Protein AF-A0A1X1MGW2-F1 (afdb_monomer_lite)

Radius of gyration: 17.62 Å; chains: 1; bounding box: 52×48×46 Å

pLDDT: mean 79.11, std 17.52, range [32.88, 97.62]

Structure (mmCIF, N/CA/C/O backbone):
data_AF-A0A1X1MGW2-F1
#
_entry.id   AF-A0A1X1MGW2-F1
#
loop_
_atom_site.group_PDB
_atom_site.id
_atom_site.type_symbol
_atom_site.label_atom_id
_atom_site.label_alt_id
_atom_site.label_comp_id
_atom_site.label_asym_id
_atom_site.label_entity_id
_atom_site.label_seq_id
_atom_site.pdbx_PDB_ins_code
_atom_site.Cartn_x
_atom_site.Cartn_y
_atom_site.Cartn_z
_atom_site.occupancy
_atom_site.B_iso_or_equiv
_atom_site.auth_seq_id
_atom_site.auth_comp_id
_atom_site.auth_asym_id
_atom_site.auth_atom_id
_atom_site.pdbx_PDB_model_num
ATOM 1 N N . MET A 1 1 ? 31.172 -26.268 4.336 1.00 35.31 1 MET A N 1
ATOM 2 C CA . MET A 1 1 ? 29.757 -26.052 4.704 1.00 35.31 1 MET A CA 1
ATOM 3 C C . MET A 1 1 ? 29.687 -24.848 5.630 1.00 35.31 1 MET A C 1
ATOM 5 O O . MET A 1 1 ? 30.106 -24.957 6.772 1.00 35.31 1 MET A O 1
ATOM 9 N N . ARG A 1 2 ? 29.278 -23.678 5.126 1.00 33.81 2 ARG A N 1
ATOM 1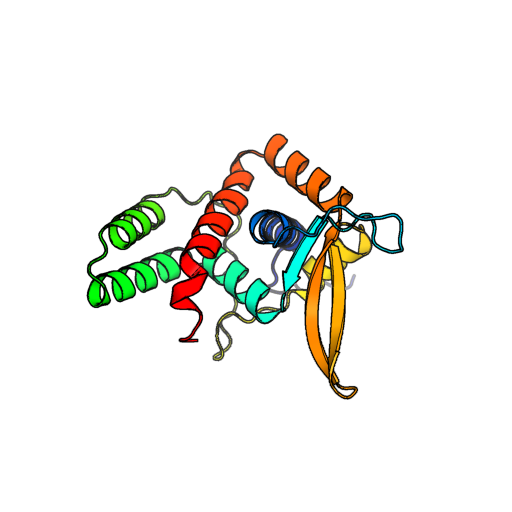0 C CA . ARG A 1 2 ? 28.959 -22.517 5.972 1.00 33.81 2 ARG A CA 1
ATOM 11 C C . ARG A 1 2 ? 27.468 -22.592 6.276 1.00 33.81 2 ARG A C 1
ATOM 13 O O . ARG A 1 2 ? 26.677 -22.706 5.346 1.00 33.81 2 ARG A O 1
ATOM 20 N N . GLY A 1 3 ? 27.130 -22.631 7.561 1.00 32.88 3 GLY A N 1
ATOM 21 C CA . GLY A 1 3 ? 25.753 -22.705 8.029 1.00 32.88 3 GLY A CA 1
ATOM 22 C C . GLY A 1 3 ? 24.969 -21.478 7.586 1.00 32.88 3 GLY A C 1
ATOM 23 O O . GLY A 1 3 ? 25.445 -20.351 7.720 1.00 32.88 3 GLY A O 1
ATOM 24 N N . VAL A 1 4 ? 23.778 -21.719 7.045 1.00 37.88 4 VAL A N 1
ATOM 25 C CA . VAL A 1 4 ? 22.759 -20.691 6.865 1.00 37.88 4 VAL A CA 1
ATOM 26 C C . VAL A 1 4 ? 22.352 -20.251 8.267 1.00 37.88 4 VAL A C 1
ATOM 28 O O . VAL A 1 4 ? 21.769 -21.023 9.025 1.00 37.88 4 VAL A O 1
ATOM 31 N N . VAL A 1 5 ? 22.732 -19.031 8.637 1.00 35.66 5 VAL A N 1
ATOM 32 C CA . VAL A 1 5 ? 22.171 -18.366 9.809 1.00 35.66 5 VAL A CA 1
ATOM 33 C C . VAL A 1 5 ? 20.735 -18.032 9.435 1.00 35.66 5 VAL A C 1
ATOM 35 O O . VAL A 1 5 ? 20.503 -17.180 8.583 1.00 35.66 5 VAL A O 1
ATOM 38 N N . ALA A 1 6 ? 19.776 -18.743 10.023 1.00 36.34 6 ALA A N 1
ATOM 39 C CA . ALA A 1 6 ? 18.380 -18.350 9.955 1.00 36.34 6 ALA A CA 1
ATOM 40 C C . ALA A 1 6 ? 18.245 -16.992 10.660 1.00 36.34 6 ALA A C 1
ATOM 42 O O . ALA A 1 6 ? 18.323 -16.903 11.886 1.00 36.34 6 ALA A O 1
ATOM 43 N N . THR A 1 7 ? 18.108 -15.920 9.881 1.00 37.47 7 THR A N 1
ATOM 44 C CA . THR A 1 7 ? 17.746 -14.597 10.386 1.00 37.47 7 THR A CA 1
ATOM 45 C C . THR A 1 7 ? 16.286 -14.654 10.808 1.00 37.47 7 THR A C 1
ATOM 47 O O . THR A 1 7 ? 15.383 -14.533 9.983 1.00 37.47 7 THR A O 1
ATOM 50 N N . ALA A 1 8 ? 16.046 -14.897 12.094 1.00 35.53 8 ALA A N 1
ATOM 51 C CA . ALA A 1 8 ? 14.730 -14.710 12.679 1.00 35.53 8 ALA A CA 1
ATOM 52 C C . ALA A 1 8 ? 14.289 -13.255 12.429 1.00 35.53 8 ALA A C 1
ATOM 54 O O . ALA A 1 8 ? 14.945 -12.331 12.906 1.00 35.53 8 ALA A O 1
ATOM 55 N N . GLY A 1 9 ? 13.216 -13.063 11.657 1.00 48.22 9 GLY A N 1
ATOM 56 C CA . GLY A 1 9 ? 12.529 -11.773 11.530 1.00 48.22 9 GLY A CA 1
ATOM 57 C C . GLY A 1 9 ? 12.569 -11.068 10.172 1.00 48.22 9 GLY A C 1
ATOM 58 O O . GLY A 1 9 ? 12.053 -9.962 10.098 1.00 48.22 9 GLY A O 1
ATOM 59 N N . VAL A 1 10 ? 13.138 -11.648 9.109 1.00 57.38 10 VAL A N 1
ATOM 60 C CA . VAL A 1 10 ? 13.045 -11.045 7.762 1.00 57.38 10 VAL A CA 1
ATOM 61 C C . VAL A 1 10 ? 11.873 -11.675 7.011 1.00 57.38 10 VAL A C 1
ATOM 63 O O . VAL A 1 10 ? 11.783 -12.903 6.941 1.00 57.38 10 VAL A O 1
ATOM 66 N N . GLY A 1 11 ? 10.984 -10.824 6.491 1.00 63.75 11 GLY A N 1
ATOM 67 C CA . GLY A 1 11 ? 9.953 -11.158 5.507 1.00 63.75 11 GLY A CA 1
ATOM 68 C C . GLY A 1 11 ? 10.453 -12.074 4.390 1.00 63.75 11 GLY A C 1
ATOM 69 O O . GLY A 1 11 ? 11.650 -12.119 4.106 1.00 63.75 11 GLY A O 1
ATOM 70 N N . ASP A 1 12 ? 9.560 -12.818 3.738 1.00 78.62 12 ASP A N 1
ATOM 71 C CA . ASP A 1 12 ? 9.931 -13.428 2.460 1.00 78.62 12 ASP A CA 1
ATOM 72 C C . ASP A 1 12 ? 9.899 -12.323 1.398 1.00 78.62 12 ASP A C 1
ATOM 74 O O . ASP A 1 12 ? 8.810 -11.840 1.071 1.00 78.62 12 ASP A O 1
ATOM 78 N N . PRO A 1 13 ? 11.059 -11.909 0.857 1.00 81.94 13 PRO A N 1
ATOM 79 C CA . PRO A 1 13 ? 11.149 -10.713 0.030 1.00 81.94 13 PRO A CA 1
ATOM 80 C C . PRO A 1 13 ? 10.320 -10.822 -1.255 1.00 81.94 13 PRO A C 1
ATOM 82 O O . PRO A 1 13 ? 9.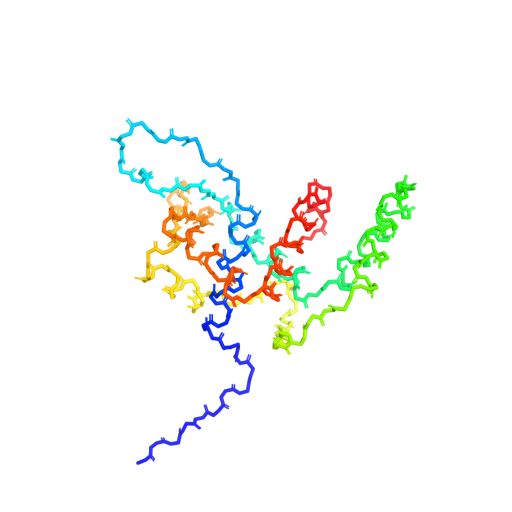920 -9.797 -1.801 1.00 81.94 13 PRO A O 1
ATOM 85 N N . PHE A 1 14 ? 10.024 -12.038 -1.729 1.00 85.25 14 PHE A N 1
ATOM 86 C CA . PHE A 1 14 ? 9.154 -12.246 -2.886 1.00 85.25 14 PHE A CA 1
ATOM 87 C C . PHE A 1 14 ? 7.680 -12.026 -2.541 1.00 85.25 14 PHE A C 1
ATOM 89 O O . PHE A 1 14 ? 6.964 -11.389 -3.310 1.00 85.25 14 PHE A O 1
ATOM 96 N N . PHE A 1 15 ? 7.227 -12.489 -1.373 1.00 85.06 15 PHE A N 1
ATOM 97 C CA . PHE A 1 15 ? 5.874 -12.186 -0.897 1.00 85.06 15 PHE A CA 1
ATOM 98 C C . PHE A 1 15 ? 5.712 -10.696 -0.593 1.00 85.06 15 PHE A C 1
ATOM 100 O O . PHE A 1 15 ? 4.693 -10.108 -0.951 1.00 85.06 15 PHE A O 1
ATOM 107 N N . ASP A 1 16 ? 6.729 -10.071 0.002 1.00 87.25 16 ASP A N 1
ATOM 108 C CA . ASP A 1 16 ? 6.736 -8.626 0.223 1.00 87.25 16 ASP A CA 1
ATOM 109 C C . ASP A 1 16 ? 6.700 -7.858 -1.103 1.00 87.25 16 ASP A C 1
ATOM 111 O O . ASP A 1 16 ? 5.966 -6.882 -1.218 1.00 87.25 16 ASP A O 1
ATOM 115 N N . ALA A 1 17 ? 7.415 -8.318 -2.135 1.00 92.25 17 ALA A N 1
ATOM 116 C CA . ALA A 1 17 ? 7.343 -7.732 -3.473 1.00 92.25 17 ALA A CA 1
ATOM 117 C C . ALA A 1 17 ? 5.931 -7.831 -4.070 1.00 92.25 17 ALA A C 1
ATOM 119 O O . ALA A 1 17 ? 5.418 -6.832 -4.568 1.00 92.25 17 ALA A O 1
ATOM 120 N N . VAL A 1 18 ? 5.271 -8.992 -3.971 1.00 91.62 18 VAL A N 1
ATOM 121 C CA . VAL A 1 18 ? 3.878 -9.164 -4.428 1.00 91.62 18 VAL A CA 1
ATOM 122 C C . VAL A 1 18 ? 2.943 -8.200 -3.701 1.00 91.62 18 VAL A C 1
ATOM 124 O O . VAL A 1 18 ? 2.184 -7.474 -4.341 1.00 91.62 18 VAL A O 1
ATOM 127 N N . ARG A 1 19 ? 3.031 -8.137 -2.371 1.00 90.50 19 ARG A N 1
ATOM 128 C CA . ARG A 1 19 ? 2.220 -7.235 -1.547 1.00 90.50 19 ARG A CA 1
ATOM 129 C C . ARG A 1 19 ? 2.442 -5.767 -1.921 1.00 90.50 19 ARG A C 1
ATOM 131 O O . ARG A 1 19 ? 1.473 -5.045 -2.141 1.00 90.50 19 ARG A O 1
ATOM 138 N N . ILE A 1 20 ? 3.698 -5.330 -2.036 1.00 92.75 20 ILE A N 1
ATOM 139 C CA . ILE A 1 20 ? 4.043 -3.951 -2.410 1.00 92.75 20 ILE A CA 1
ATOM 140 C C . ILE A 1 20 ? 3.576 -3.625 -3.833 1.00 92.75 20 ILE A C 1
ATOM 142 O O . ILE A 1 20 ? 3.076 -2.527 -4.060 1.00 92.75 20 ILE A O 1
ATOM 146 N N . LEU A 1 21 ? 3.678 -4.561 -4.783 1.00 95.19 21 LEU A N 1
ATOM 147 C CA . LEU A 1 21 ? 3.176 -4.368 -6.145 1.00 95.19 21 LEU A CA 1
ATOM 148 C C . LEU A 1 21 ? 1.660 -4.151 -6.163 1.00 95.19 21 LEU A C 1
ATOM 150 O O . LEU A 1 21 ? 1.192 -3.189 -6.770 1.00 95.19 21 LEU A O 1
ATOM 154 N N . LEU A 1 22 ? 0.904 -5.018 -5.482 1.00 93.00 22 LEU A N 1
ATOM 155 C CA . LEU A 1 22 ? -0.557 -4.915 -5.394 1.00 93.00 22 LEU A CA 1
ATOM 156 C C . LEU A 1 22 ? -0.988 -3.609 -4.721 1.00 93.00 22 LEU A C 1
ATOM 158 O O . LEU A 1 22 ? -1.945 -2.972 -5.156 1.00 93.00 22 LEU A O 1
ATOM 162 N N . LEU A 1 23 ? -0.245 -3.177 -3.704 1.00 92.25 23 LEU A N 1
ATOM 163 C CA . LEU A 1 23 ? -0.493 -1.921 -3.014 1.00 92.25 23 LEU A CA 1
ATOM 164 C C . LEU A 1 23 ? -0.210 -0.707 -3.912 1.00 92.25 23 LEU A C 1
ATOM 166 O O . LEU A 1 23 ? -1.018 0.216 -3.952 1.00 92.25 23 LEU A O 1
ATOM 170 N N . ILE A 1 24 ? 0.889 -0.706 -4.674 1.00 94.56 24 ILE A N 1
ATOM 171 C CA . ILE A 1 24 ? 1.193 0.366 -5.637 1.00 94.56 24 ILE A CA 1
ATOM 172 C C . ILE A 1 24 ? 0.138 0.420 -6.756 1.00 94.56 24 ILE A C 1
ATOM 174 O O . ILE A 1 24 ? -0.253 1.517 -7.155 1.00 94.56 24 ILE A O 1
ATOM 178 N N . ASP A 1 25 ? -0.350 -0.724 -7.249 1.00 95.19 25 ASP A N 1
ATOM 179 C CA . ASP A 1 25 ? -1.425 -0.761 -8.255 1.00 95.19 25 ASP A CA 1
ATOM 180 C C . ASP A 1 25 ? -2.761 -0.249 -7.719 1.00 95.19 25 ASP A C 1
ATOM 182 O O . ASP A 1 25 ? -3.447 0.500 -8.414 1.00 95.19 25 ASP A O 1
ATOM 186 N N . ALA A 1 26 ? -3.103 -0.586 -6.476 1.00 91.75 26 ALA A N 1
ATOM 187 C CA . ALA A 1 26 ? -4.350 -0.159 -5.853 1.00 91.75 26 ALA A CA 1
ATOM 188 C C . ALA A 1 26 ? -4.350 1.323 -5.436 1.00 91.75 26 ALA A C 1
ATOM 190 O O . ALA A 1 26 ? -5.381 1.982 -5.549 1.00 91.75 26 ALA A O 1
ATOM 191 N N . ALA A 1 27 ? -3.215 1.836 -4.950 1.00 91.44 27 ALA A N 1
ATOM 192 C CA . ALA A 1 27 ? -3.106 3.154 -4.317 1.00 91.44 27 ALA A CA 1
ATOM 193 C C . ALA A 1 27 ? -2.388 4.219 -5.162 1.00 91.44 27 ALA A C 1
ATOM 195 O O . ALA A 1 27 ? -2.176 5.357 -4.719 1.00 91.44 27 ALA A O 1
ATOM 196 N N . GLY A 1 28 ? -1.930 3.846 -6.355 1.00 92.62 28 GLY A N 1
ATOM 197 C CA . GLY A 1 28 ? -1.250 4.751 -7.266 1.00 92.62 28 GLY A CA 1
ATOM 198 C C . GLY A 1 28 ? -2.227 5.720 -7.928 1.00 92.62 28 GLY A C 1
ATOM 199 O O . GLY A 1 28 ? -3.195 5.307 -8.567 1.00 92.62 28 GLY A O 1
ATOM 200 N N . SER A 1 29 ? -1.930 7.015 -7.856 1.00 92.75 29 SER A N 1
ATOM 201 C CA . SER A 1 29 ? -2.667 8.027 -8.612 1.00 92.75 29 SER A CA 1
ATOM 202 C C . SER A 1 29 ? -2.445 7.807 -10.110 1.00 92.75 29 SER A C 1
ATOM 204 O O . SER A 1 29 ? -1.289 7.659 -10.524 1.00 92.75 29 SER A O 1
ATOM 206 N N . PRO A 1 30 ? -3.503 7.787 -10.940 1.00 92.56 30 PRO A N 1
ATOM 207 C CA . PRO A 1 30 ? -3.362 7.545 -12.369 1.00 92.56 30 PRO A CA 1
ATOM 208 C C . PRO A 1 30 ? -2.552 8.664 -13.025 1.00 92.56 30 PRO A C 1
ATOM 210 O O . PRO A 1 30 ? -2.739 9.846 -12.729 1.00 92.56 30 PRO A O 1
ATOM 213 N N . LEU A 1 31 ? -1.667 8.287 -13.943 1.00 89.12 31 LEU A N 1
ATOM 214 C CA . LEU A 1 31 ? -0.954 9.245 -14.781 1.00 89.12 31 LEU A CA 1
ATOM 215 C C . LEU A 1 31 ? -1.761 9.525 -16.055 1.00 89.12 31 LEU A C 1
ATOM 217 O O . LEU A 1 31 ? -2.462 8.635 -16.547 1.00 89.12 31 LEU A O 1
ATOM 221 N N . PRO A 1 32 ? -1.684 10.746 -16.609 1.00 79.75 32 PRO A N 1
ATOM 222 C CA . PRO A 1 32 ? -2.287 11.033 -17.902 1.00 79.75 32 PRO A CA 1
ATOM 223 C C . PRO A 1 32 ? -1.697 10.117 -18.980 1.00 79.75 32 PRO A C 1
ATOM 225 O O . PRO A 1 32 ? -0.496 9.852 -18.993 1.00 79.75 32 PRO A O 1
ATOM 228 N N . THR A 1 33 ? -2.548 9.640 -19.891 1.00 66.94 33 THR A N 1
ATOM 229 C CA . THR A 1 33 ? -2.124 8.802 -21.018 1.00 66.94 33 THR A CA 1
ATOM 230 C C . THR A 1 33 ? -1.078 9.541 -21.849 1.00 66.94 33 THR A C 1
ATOM 232 O O . THR A 1 33 ? -1.300 10.685 -22.252 1.00 66.94 33 THR A O 1
ATOM 235 N N . SER A 1 34 ? 0.071 8.899 -22.061 1.00 63.56 34 SER A N 1
ATOM 236 C CA . SER A 1 34 ? 1.249 9.563 -22.608 1.00 63.56 34 SER A CA 1
ATOM 237 C C . SER A 1 34 ? 1.112 10.003 -24.073 1.00 63.56 34 SER A C 1
ATOM 239 O O . SER A 1 34 ? 0.294 9.487 -24.836 1.00 63.56 34 SER A O 1
ATOM 241 N N . THR A 1 35 ? 1.949 10.968 -24.460 1.00 55.94 35 THR A N 1
ATOM 242 C CA . THR A 1 35 ? 2.013 11.630 -25.771 1.00 55.94 35 THR A CA 1
ATOM 243 C C . THR A 1 35 ? 3.220 11.217 -26.634 1.00 55.94 35 THR A C 1
ATOM 245 O O . THR A 1 35 ? 3.433 11.843 -27.674 1.00 55.94 35 THR A O 1
ATOM 248 N N . GLY A 1 36 ? 3.993 10.179 -26.271 1.00 52.78 36 GLY A N 1
ATOM 249 C CA . GLY A 1 36 ? 5.084 9.645 -27.111 1.00 52.78 36 GLY A CA 1
ATOM 250 C C . GLY A 1 36 ? 6.520 9.942 -26.637 1.00 52.78 36 GLY A C 1
ATOM 251 O O . GLY A 1 36 ? 7.378 10.229 -27.474 1.00 52.78 36 GLY A O 1
ATOM 252 N N . GLN A 1 37 ? 6.802 9.964 -25.331 1.00 53.66 37 GLN A N 1
ATOM 253 C CA . GLN A 1 37 ? 8.104 10.317 -24.738 1.00 53.66 37 GLN A CA 1
ATOM 254 C C . GLN A 1 37 ? 8.714 9.179 -23.889 1.00 53.66 37 GLN A C 1
ATOM 256 O O . GLN A 1 37 ? 8.131 8.122 -23.677 1.00 53.66 37 GLN A O 1
ATOM 261 N N . ALA A 1 38 ? 9.949 9.369 -23.404 1.00 57.19 38 ALA A N 1
ATOM 262 C CA . ALA A 1 38 ? 10.536 8.448 -22.428 1.00 57.19 38 ALA A CA 1
ATOM 263 C C . ALA A 1 38 ? 9.607 8.346 -21.203 1.00 57.19 38 ALA A C 1
ATOM 265 O O . ALA A 1 38 ? 9.202 9.390 -20.695 1.00 57.19 38 ALA A O 1
ATOM 266 N N . HIS A 1 39 ? 9.318 7.117 -20.746 1.00 65.50 39 HIS A N 1
ATOM 267 C CA . HIS A 1 39 ? 8.338 6.774 -19.695 1.00 65.50 39 HIS A CA 1
ATOM 268 C C . HIS A 1 39 ? 6.865 6.636 -20.131 1.00 65.50 39 HIS A C 1
ATOM 270 O O . HIS A 1 39 ? 5.967 6.674 -19.291 1.00 65.50 39 HIS A O 1
ATOM 276 N N . ASP A 1 40 ? 6.607 6.411 -21.424 1.00 76.06 40 ASP A N 1
ATOM 277 C CA . ASP A 1 40 ? 5.266 6.112 -21.960 1.00 76.06 40 ASP A CA 1
ATOM 278 C C . ASP A 1 40 ? 4.578 4.886 -21.336 1.00 76.06 40 ASP A C 1
ATOM 280 O O . ASP A 1 40 ? 3.362 4.735 -21.445 1.00 76.06 40 ASP A O 1
ATOM 284 N N . ASP A 1 41 ? 5.341 4.000 -20.703 1.00 89.31 41 ASP A N 1
ATOM 285 C CA . ASP A 1 41 ? 4.843 2.794 -20.058 1.00 89.31 41 ASP A CA 1
ATOM 286 C C . ASP A 1 41 ? 4.401 3.017 -18.605 1.00 89.31 41 ASP A C 1
ATOM 288 O O . ASP A 1 41 ? 3.861 2.093 -18.004 1.00 89.31 41 ASP A O 1
ATOM 292 N N . LEU A 1 42 ? 4.594 4.204 -18.022 1.00 93.44 42 LEU A N 1
ATOM 293 C CA . LEU A 1 42 ? 4.164 4.490 -16.652 1.00 93.44 42 LEU A CA 1
ATOM 294 C C . LEU A 1 42 ? 2.664 4.795 -16.596 1.00 93.44 42 LEU A C 1
ATOM 296 O O . LEU A 1 42 ? 2.152 5.619 -17.349 1.00 93.44 42 LEU A O 1
ATOM 300 N N . VAL A 1 43 ? 1.953 4.160 -15.663 1.00 95.19 43 VAL A N 1
ATOM 301 C CA . VAL A 1 43 ? 0.480 4.205 -15.608 1.00 95.19 43 VAL A CA 1
ATOM 302 C C . VAL A 1 43 ? -0.088 4.750 -14.300 1.00 95.19 43 VAL A C 1
ATOM 304 O O . VAL A 1 43 ? -1.240 5.185 -14.268 1.00 95.19 43 VAL A O 1
ATOM 307 N N . ALA A 1 44 ? 0.688 4.728 -13.219 1.00 95.00 44 ALA A N 1
ATOM 308 C CA . ALA A 1 44 ? 0.301 5.294 -11.932 1.00 95.00 44 ALA A CA 1
ATOM 309 C C . ALA A 1 44 ? 1.529 5.655 -11.093 1.00 95.00 44 ALA A C 1
ATOM 311 O O . ALA A 1 44 ? 2.635 5.193 -11.375 1.00 95.00 44 ALA A O 1
ATOM 312 N N . VAL A 1 45 ? 1.334 6.468 -10.055 1.00 95.19 45 VAL A N 1
ATOM 313 C CA . VAL A 1 45 ? 2.401 6.874 -9.136 1.00 95.19 45 VAL A CA 1
ATOM 314 C C . VAL A 1 45 ? 1.942 6.868 -7.681 1.00 95.19 45 VAL A C 1
ATOM 316 O O . VAL A 1 45 ? 0.878 7.384 -7.344 1.00 95.19 45 VAL A O 1
ATOM 319 N N . VAL A 1 46 ? 2.788 6.331 -6.805 1.00 94.06 46 VAL A N 1
ATOM 320 C CA . VAL A 1 46 ? 2.746 6.560 -5.359 1.00 94.06 46 VAL A CA 1
ATOM 321 C C . VAL A 1 46 ? 3.841 7.562 -5.011 1.00 94.06 46 VAL A C 1
ATOM 323 O O . VAL A 1 46 ? 5.032 7.294 -5.183 1.00 94.06 46 VAL A O 1
ATOM 326 N N . GLN A 1 47 ? 3.427 8.734 -4.538 1.00 93.50 47 GLN A N 1
ATOM 327 C CA . GLN A 1 47 ? 4.329 9.826 -4.194 1.00 93.50 47 GLN A CA 1
ATOM 328 C C . GLN A 1 47 ? 4.830 9.681 -2.755 1.00 93.50 47 GLN A C 1
ATOM 330 O O . GLN A 1 47 ? 4.045 9.742 -1.808 1.00 93.50 47 GLN A O 1
ATOM 335 N N . GLY A 1 48 ? 6.143 9.516 -2.599 1.00 91.06 48 GLY A N 1
ATOM 336 C CA . GLY A 1 48 ? 6.810 9.458 -1.303 1.00 91.06 48 GLY A CA 1
ATOM 337 C C . GLY A 1 48 ? 6.854 8.082 -0.639 1.00 91.06 48 GLY A C 1
ATOM 338 O O . GLY A 1 48 ? 5.849 7.402 -0.446 1.00 91.06 48 GLY A O 1
ATOM 339 N N . GLU A 1 49 ? 8.052 7.717 -0.183 1.00 89.81 49 GLU A N 1
ATOM 340 C CA . GLU A 1 49 ? 8.308 6.469 0.547 1.00 89.81 49 GLU A CA 1
ATOM 341 C C . GLU A 1 49 ? 7.561 6.395 1.880 1.00 89.81 49 GLU A C 1
ATOM 343 O O . GLU A 1 49 ? 7.055 5.337 2.235 1.00 89.81 49 GLU A O 1
ATOM 348 N N . ALA A 1 50 ? 7.390 7.526 2.571 1.00 87.06 50 ALA A N 1
ATOM 349 C CA . ALA A 1 50 ? 6.593 7.578 3.795 1.00 87.06 50 ALA A CA 1
ATOM 350 C C . ALA A 1 50 ? 5.117 7.213 3.549 1.00 87.06 50 ALA A C 1
ATOM 352 O O . ALA A 1 50 ? 4.529 6.488 4.350 1.00 87.06 50 ALA A O 1
ATOM 353 N N . ARG A 1 51 ? 4.526 7.659 2.426 1.00 88.25 51 ARG A N 1
ATOM 354 C CA . ARG A 1 51 ? 3.158 7.272 2.044 1.00 88.25 51 ARG A CA 1
ATOM 355 C C . ARG A 1 51 ? 3.089 5.773 1.781 1.00 88.25 51 ARG A C 1
ATOM 357 O O . ARG A 1 51 ? 2.204 5.115 2.313 1.00 88.25 51 ARG A O 1
ATOM 364 N N . LEU A 1 52 ? 4.042 5.231 1.018 1.00 90.00 52 LEU A N 1
ATOM 365 C CA . LEU A 1 52 ? 4.099 3.798 0.721 1.00 90.00 52 LEU A CA 1
ATOM 366 C C . LEU A 1 52 ? 4.220 2.946 1.997 1.00 90.00 52 LEU A C 1
ATOM 368 O O . LEU A 1 52 ? 3.482 1.979 2.158 1.00 90.00 52 LEU A O 1
ATOM 372 N N . GLN A 1 53 ? 5.096 3.335 2.926 1.00 86.75 53 GLN A N 1
ATOM 373 C CA . GLN A 1 53 ? 5.265 2.662 4.219 1.00 86.75 53 GLN A CA 1
ATOM 374 C C . GLN A 1 53 ? 4.009 2.749 5.093 1.00 86.75 53 GLN A C 1
ATOM 376 O O . GLN A 1 53 ? 3.636 1.771 5.734 1.00 86.75 53 GLN A O 1
ATOM 381 N N . LYS A 1 54 ? 3.325 3.900 5.104 1.00 84.94 54 LYS A N 1
ATOM 382 C CA . LYS A 1 54 ? 2.083 4.083 5.865 1.00 84.94 54 LYS A CA 1
ATOM 383 C C . LYS A 1 54 ? 0.960 3.199 5.320 1.00 84.94 54 LYS A C 1
ATOM 385 O O . LYS A 1 54 ? 0.292 2.529 6.100 1.00 84.94 54 LYS A O 1
ATOM 390 N N . LEU A 1 55 ? 0.797 3.145 3.998 1.00 86.06 55 LEU A N 1
ATOM 391 C CA . LEU A 1 55 ? -0.151 2.238 3.347 1.00 86.06 55 LEU A CA 1
ATOM 392 C C . LEU A 1 55 ? 0.149 0.774 3.692 1.00 86.06 55 LEU A C 1
ATOM 394 O O . LEU A 1 55 ? -0.766 0.025 4.025 1.00 86.06 55 LEU A O 1
ATOM 398 N N . ASP A 1 56 ? 1.422 0.374 3.640 1.00 86.00 56 ASP A N 1
ATOM 399 C CA . ASP A 1 56 ? 1.821 -0.993 3.977 1.00 86.00 56 ASP A CA 1
ATOM 400 C C . ASP A 1 56 ? 1.547 -1.339 5.448 1.00 86.00 56 ASP A C 1
ATOM 402 O O . ASP A 1 56 ? 1.057 -2.417 5.781 1.00 86.00 56 ASP A O 1
ATOM 406 N N . PHE A 1 57 ? 1.805 -0.392 6.347 1.00 82.88 57 PHE A N 1
ATOM 407 C CA . PHE A 1 57 ? 1.503 -0.558 7.760 1.00 82.88 57 PHE A CA 1
ATOM 408 C C . PHE A 1 57 ? 0.009 -0.804 7.999 1.00 82.88 57 PHE A C 1
ATOM 410 O O . PHE A 1 57 ? -0.340 -1.779 8.660 1.00 82.88 57 PHE A O 1
ATOM 417 N N . TRP A 1 58 ? -0.875 0.022 7.431 1.00 80.44 58 TRP A N 1
ATOM 418 C CA . TRP A 1 58 ? -2.324 -0.148 7.601 1.00 80.44 58 TRP A CA 1
ATOM 419 C C . TRP A 1 58 ? -2.844 -1.460 7.019 1.00 80.44 58 TRP A C 1
ATOM 421 O O . TRP A 1 58 ? -3.788 -2.042 7.547 1.00 80.44 58 TRP A O 1
ATOM 431 N N . LEU A 1 59 ? -2.206 -1.945 5.954 1.00 80.56 59 LEU A N 1
ATOM 432 C CA . LEU A 1 59 ? -2.511 -3.238 5.360 1.00 80.56 59 LEU A CA 1
ATOM 433 C C . LEU A 1 59 ? -2.180 -4.402 6.306 1.00 80.56 59 LEU A C 1
ATOM 435 O O . LEU A 1 59 ? -2.932 -5.368 6.368 1.00 80.56 59 LEU A O 1
ATOM 439 N N . ARG A 1 60 ? -1.061 -4.317 7.033 1.00 79.62 60 ARG A N 1
ATOM 440 C CA . ARG A 1 60 ? -0.568 -5.375 7.937 1.00 79.62 60 ARG A CA 1
ATOM 441 C C . ARG A 1 60 ? -1.128 -5.304 9.350 1.00 79.62 60 ARG A C 1
ATOM 443 O O . ARG A 1 60 ? -1.036 -6.284 10.083 1.00 79.62 60 ARG A O 1
ATOM 450 N N . TYR A 1 61 ? -1.659 -4.147 9.725 1.00 80.12 61 TYR A N 1
ATOM 451 C CA . TYR A 1 61 ? -2.228 -3.868 11.038 1.00 80.12 61 TYR A CA 1
ATOM 452 C C . TYR A 1 61 ? -3.628 -3.258 10.901 1.00 80.12 61 TYR A C 1
ATOM 454 O O . TYR A 1 61 ? -3.853 -2.116 11.316 1.00 80.12 61 TYR A O 1
ATOM 462 N N . PRO A 1 62 ? -4.578 -3.988 10.295 1.00 80.06 62 PRO A N 1
ATOM 463 C CA . PRO A 1 62 ? -5.908 -3.464 9.998 1.00 80.06 62 PRO A CA 1
ATOM 464 C C . PRO A 1 62 ? -6.695 -3.064 11.254 1.00 80.06 62 PRO A C 1
ATOM 466 O O . PRO A 1 62 ? -7.469 -2.118 11.234 1.00 80.06 62 PRO A O 1
ATOM 469 N N . ASP A 1 63 ? -6.465 -3.723 12.377 1.00 82.75 63 ASP A N 1
ATOM 470 C CA . ASP A 1 63 ? -7.061 -3.425 13.676 1.00 82.75 63 ASP A CA 1
ATOM 471 C C . ASP A 1 63 ? -6.618 -2.058 14.230 1.00 82.75 63 ASP A C 1
ATOM 473 O O . ASP A 1 63 ? -7.408 -1.377 14.883 1.00 82.75 63 ASP A O 1
ATOM 477 N N . TYR A 1 64 ? -5.413 -1.583 13.887 1.00 81.25 64 TYR A N 1
ATOM 478 C CA . TYR A 1 64 ? -5.022 -0.198 14.170 1.00 81.25 64 TYR A CA 1
ATOM 479 C C . TYR A 1 64 ? -5.796 0.791 13.297 1.00 81.25 64 TYR A C 1
ATOM 481 O O . TYR A 1 64 ? -6.181 1.848 13.782 1.00 81.25 64 TYR A O 1
ATOM 489 N N . LEU A 1 65 ? -6.043 0.453 12.027 1.00 82.75 65 LEU A N 1
ATOM 490 C CA . LEU A 1 65 ? -6.868 1.287 11.152 1.00 82.75 65 LEU A CA 1
ATOM 491 C C . LEU A 1 65 ? -8.298 1.383 11.693 1.00 82.75 65 LEU A C 1
ATOM 493 O O . LEU A 1 65 ? -8.841 2.478 11.769 1.00 82.75 65 LEU A O 1
ATOM 497 N N . ALA A 1 66 ? -8.884 0.261 12.121 1.00 86.12 66 ALA A N 1
ATOM 498 C CA . ALA A 1 66 ? -10.199 0.255 12.758 1.00 86.12 66 ALA A CA 1
ATOM 499 C C . ALA A 1 66 ? -10.230 1.124 14.021 1.00 86.12 66 ALA A C 1
ATOM 501 O O . ALA A 1 66 ? -11.180 1.874 14.213 1.00 86.12 66 ALA A O 1
ATOM 502 N N . TYR A 1 67 ? -9.188 1.066 14.855 1.00 87.06 67 TYR A N 1
ATOM 503 C CA . TYR A 1 67 ? -9.087 1.924 16.035 1.00 87.06 67 TYR A CA 1
ATOM 504 C C . TYR A 1 67 ? -9.059 3.418 15.676 1.00 87.06 67 TYR A C 1
ATOM 506 O O . TYR A 1 67 ? -9.789 4.193 16.286 1.00 87.06 67 TYR A O 1
ATOM 514 N N . GLU A 1 68 ? -8.276 3.827 14.674 1.00 84.00 68 GLU A N 1
ATOM 515 C CA . GLU A 1 68 ? -8.262 5.232 14.240 1.00 84.00 68 GLU A CA 1
ATOM 516 C C . GLU A 1 68 ? -9.601 5.670 13.629 1.00 84.00 68 GLU A C 1
ATOM 518 O O . GLU A 1 68 ? -10.066 6.767 13.916 1.00 84.00 68 GLU A O 1
ATOM 523 N N . LEU A 1 69 ? -10.278 4.804 12.865 1.00 86.69 69 LEU A N 1
ATOM 524 C CA . LEU A 1 69 ? -11.626 5.090 12.352 1.00 86.69 69 LEU A CA 1
ATOM 525 C C . LEU A 1 69 ? -12.636 5.329 13.484 1.00 86.69 69 LEU A C 1
ATOM 527 O O . LEU A 1 69 ? -13.506 6.188 13.356 1.00 86.69 69 LEU A O 1
ATOM 531 N N . LEU A 1 70 ? -12.520 4.594 14.594 1.00 89.50 70 LEU A N 1
ATOM 532 C CA . LEU A 1 70 ? -13.361 4.803 15.774 1.00 89.50 70 LEU A CA 1
ATOM 533 C C . LEU A 1 70 ? -13.037 6.120 16.493 1.00 89.50 70 LEU A C 1
ATOM 535 O O . LEU A 1 70 ? -13.964 6.789 16.939 1.00 89.50 70 LEU A O 1
ATOM 539 N N . ASN A 1 71 ? -11.763 6.525 16.565 1.00 87.19 71 ASN A N 1
ATOM 540 C CA . ASN A 1 71 ? -11.397 7.836 17.119 1.00 87.19 71 ASN A CA 1
ATOM 541 C C . ASN A 1 71 ? -12.004 8.974 16.283 1.00 87.19 71 ASN A C 1
ATOM 543 O O . ASN A 1 71 ? -12.618 9.884 16.835 1.00 87.19 71 ASN A O 1
ATOM 547 N N . ASP A 1 72 ? -11.894 8.903 14.955 1.00 83.88 72 ASP A N 1
ATOM 548 C CA . ASP A 1 72 ? -12.474 9.917 14.069 1.00 83.88 72 ASP A CA 1
ATOM 549 C C . ASP A 1 72 ? -14.008 9.899 14.108 1.00 83.88 72 ASP A C 1
ATOM 551 O O . ASP A 1 72 ? -14.639 10.951 13.986 1.00 83.88 72 ASP A O 1
ATOM 555 N N . PHE A 1 73 ? -14.635 8.736 14.314 1.00 89.00 73 PHE A N 1
ATOM 556 C CA . PHE A 1 73 ? -16.073 8.645 14.577 1.00 89.00 73 PHE A CA 1
ATOM 557 C C . PHE A 1 73 ? -16.456 9.363 15.874 1.00 89.00 73 PHE A C 1
ATOM 559 O O . PHE A 1 73 ? -17.414 10.132 15.874 1.00 89.00 73 PHE A O 1
ATOM 566 N N . ASP A 1 74 ? -15.704 9.163 16.957 1.00 90.38 74 ASP A N 1
ATOM 567 C CA . ASP A 1 74 ? -15.959 9.833 18.235 1.00 90.38 74 ASP A CA 1
ATOM 568 C C . ASP A 1 74 ? -15.857 11.367 18.110 1.00 90.38 74 ASP A C 1
ATOM 570 O O . ASP A 1 74 ? -16.571 12.098 18.802 1.00 90.38 74 ASP A O 1
ATOM 574 N N . GLU A 1 75 ? -15.005 11.869 17.209 1.00 88.38 75 GLU A N 1
ATOM 575 C CA . GLU A 1 75 ? -14.851 13.303 16.938 1.00 88.38 75 GLU A CA 1
ATOM 576 C C . GLU A 1 75 ? -15.904 13.869 15.967 1.00 88.38 75 GLU A C 1
ATOM 578 O O . GLU A 1 75 ? -16.412 14.974 16.181 1.00 88.38 75 GLU A O 1
ATOM 583 N N . SER A 1 76 ? -16.226 13.142 14.895 1.00 88.44 76 SER A N 1
ATOM 584 C CA . SER A 1 76 ? -17.066 13.625 13.785 1.00 88.44 76 SER A CA 1
ATOM 585 C C . SER A 1 76 ? -18.540 13.218 13.883 1.00 88.44 76 SER A C 1
ATOM 587 O O . SER A 1 76 ? -19.416 13.954 13.424 1.00 88.44 76 SER A O 1
ATOM 589 N N . GLY A 1 77 ? -18.826 12.059 14.480 1.00 88.38 77 GLY A N 1
ATOM 590 C CA . GLY A 1 77 ? -20.140 11.416 14.506 1.00 88.38 77 GLY A CA 1
ATOM 591 C C . GLY A 1 77 ? -20.583 10.804 13.171 1.00 88.38 77 GLY A C 1
ATOM 592 O O . GLY A 1 77 ? -21.776 10.568 12.986 1.00 88.38 77 GLY A O 1
ATOM 593 N N . GLU A 1 78 ? -19.677 10.588 12.214 1.00 89.25 78 GLU A N 1
ATOM 594 C CA . GLU A 1 78 ? -20.024 10.043 10.897 1.00 89.25 78 GLU A CA 1
ATOM 595 C C . GLU A 1 78 ? -20.172 8.511 10.920 1.00 89.25 78 GLU A C 1
ATOM 597 O O . GLU A 1 78 ? -19.181 7.785 10.905 1.00 89.25 78 GLU A O 1
ATOM 602 N N . ASP A 1 79 ? -21.410 8.004 10.876 1.00 90.19 79 ASP A N 1
ATOM 603 C CA . ASP A 1 79 ? -21.728 6.560 10.946 1.00 90.19 79 ASP A CA 1
ATOM 604 C C . ASP A 1 79 ? -20.960 5.687 9.932 1.00 90.19 79 ASP A C 1
ATOM 606 O O . ASP A 1 79 ? -20.670 4.522 10.202 1.00 90.19 79 ASP A O 1
ATOM 610 N N . VAL A 1 80 ? -20.567 6.253 8.783 1.00 86.81 80 VAL A N 1
ATOM 611 C CA . VAL A 1 80 ? -19.760 5.545 7.777 1.00 86.81 80 VAL A CA 1
ATOM 612 C C . VAL A 1 80 ? -18.436 5.030 8.355 1.00 86.81 80 VAL A C 1
ATOM 614 O O . VAL A 1 80 ? -17.986 3.952 7.976 1.00 86.81 80 VAL A O 1
ATOM 617 N N . LEU A 1 81 ? -17.825 5.759 9.293 1.00 86.00 81 LEU A N 1
ATOM 618 C CA . LEU A 1 81 ? -16.565 5.382 9.936 1.00 86.00 81 LEU A CA 1
ATOM 619 C C . LEU A 1 81 ? -16.752 4.172 10.857 1.00 86.00 81 LEU A C 1
ATOM 621 O O . LEU A 1 81 ? -15.929 3.254 10.850 1.00 86.00 81 LEU A O 1
ATOM 625 N N . LEU A 1 82 ? -17.871 4.137 11.585 1.00 89.31 82 LEU A N 1
ATOM 626 C CA . LEU A 1 82 ? -18.246 3.013 12.437 1.00 89.31 82 LEU A CA 1
ATOM 627 C C . LEU A 1 82 ? -18.503 1.749 11.604 1.00 89.31 82 LEU A C 1
ATOM 629 O O . LEU A 1 82 ? -17.985 0.680 11.932 1.00 89.31 82 LEU A O 1
ATOM 633 N N . ASP A 1 83 ? -19.237 1.880 10.495 1.00 87.88 83 ASP A N 1
ATOM 634 C CA . ASP A 1 83 ? -19.514 0.770 9.576 1.00 87.88 83 ASP A CA 1
ATOM 635 C C . ASP A 1 83 ? -18.228 0.188 8.973 1.00 87.88 83 ASP A C 1
ATOM 637 O O . ASP A 1 83 ? -18.110 -1.025 8.786 1.00 87.88 83 ASP A O 1
ATOM 641 N N . LEU A 1 84 ? -17.244 1.036 8.670 1.00 84.62 84 LEU A N 1
ATOM 642 C CA . LEU A 1 84 ? -15.954 0.612 8.124 1.00 84.62 84 LEU A CA 1
ATOM 643 C C . LEU A 1 84 ? -15.073 -0.062 9.170 1.00 84.62 84 LEU A C 1
ATOM 645 O O . LEU A 1 84 ? -14.463 -1.091 8.874 1.00 84.62 84 LEU A O 1
ATOM 649 N N . ALA A 1 85 ? -15.027 0.478 10.389 1.00 88.06 85 ALA A N 1
ATOM 650 C CA . ALA A 1 85 ? -14.321 -0.151 11.499 1.00 88.06 85 ALA A CA 1
ATOM 651 C C . ALA A 1 85 ? -14.889 -1.550 11.781 1.00 88.06 85 ALA A C 1
ATOM 653 O O . ALA A 1 85 ? -14.123 -2.508 11.900 1.00 88.06 85 ALA A O 1
ATOM 654 N N . ALA A 1 86 ? -16.219 -1.693 11.793 1.00 87.81 86 ALA A N 1
ATOM 655 C CA . ALA A 1 86 ? -16.885 -2.986 11.926 1.00 87.81 86 ALA A CA 1
ATOM 656 C C . ALA A 1 86 ? -16.507 -3.938 10.781 1.00 87.81 86 ALA A C 1
ATOM 658 O O . ALA A 1 86 ? -16.052 -5.046 11.039 1.00 87.81 86 ALA A O 1
ATOM 659 N N . GLN A 1 87 ? -16.575 -3.491 9.520 1.00 85.31 87 GLN A N 1
ATOM 660 C CA . GLN A 1 87 ? -16.168 -4.307 8.365 1.00 85.31 87 GLN A CA 1
ATOM 661 C C . GLN A 1 87 ? -14.717 -4.789 8.454 1.00 85.31 87 GLN A C 1
ATOM 663 O O . GLN A 1 87 ? -14.419 -5.921 8.079 1.00 85.31 87 GLN A O 1
ATOM 668 N N . ILE A 1 88 ? -13.802 -3.946 8.936 1.00 83.44 88 ILE A N 1
ATOM 669 C CA . ILE A 1 88 ? -12.399 -4.322 9.117 1.00 83.44 88 ILE A CA 1
ATOM 670 C C . ILE A 1 88 ? -12.257 -5.411 10.182 1.00 83.44 88 ILE A C 1
ATOM 672 O O . ILE A 1 88 ? -11.549 -6.390 9.938 1.00 83.44 88 ILE A O 1
ATOM 676 N N . LEU A 1 89 ? -12.908 -5.236 11.333 1.00 84.06 89 LEU A N 1
ATOM 677 C CA . LEU A 1 89 ? -12.813 -6.146 12.477 1.00 84.06 89 LEU A CA 1
ATOM 678 C C . LEU A 1 89 ? -13.538 -7.475 12.233 1.00 84.06 89 LEU A C 1
ATOM 680 O O . LEU A 1 89 ? -13.069 -8.514 12.692 1.00 84.06 89 LEU A O 1
ATOM 684 N N . ASP A 1 90 ? -14.636 -7.443 11.477 1.00 82.69 90 ASP A N 1
ATOM 685 C CA . ASP A 1 90 ? -15.442 -8.616 11.133 1.00 82.69 90 ASP A CA 1
ATOM 686 C C . ASP A 1 90 ? -14.911 -9.359 9.895 1.00 82.69 90 ASP A C 1
ATOM 688 O O . ASP A 1 90 ? -15.335 -10.482 9.615 1.00 82.69 90 ASP A O 1
ATOM 692 N N . SER A 1 91 ? -13.992 -8.758 9.128 1.00 74.25 91 SER A N 1
ATOM 693 C CA . SER A 1 91 ? -13.397 -9.429 7.969 1.00 74.25 91 SER A CA 1
ATOM 694 C C . SER A 1 91 ? -12.495 -10.590 8.396 1.00 74.25 91 SER A C 1
ATOM 696 O O . SER A 1 91 ? -11.571 -10.413 9.190 1.00 74.25 91 SER A O 1
ATOM 698 N N . GLU A 1 92 ? -12.709 -11.774 7.816 1.00 62.81 92 GLU A N 1
ATOM 699 C CA . GLU A 1 92 ? -11.754 -12.878 7.925 1.00 62.81 92 GLU A CA 1
ATOM 700 C C . GLU A 1 92 ? -10.485 -12.512 7.140 1.00 62.81 92 GLU A C 1
ATOM 702 O O . GLU A 1 92 ? -10.422 -12.647 5.916 1.00 62.81 92 GLU A O 1
ATOM 707 N N . GLU A 1 93 ? -9.474 -11.988 7.836 1.00 65.81 93 GLU A N 1
ATOM 708 C CA . GLU A 1 93 ? -8.138 -11.810 7.271 1.00 65.81 93 GLU A CA 1
ATOM 709 C C . GLU A 1 93 ? -7.615 -13.190 6.836 1.00 65.81 93 GLU A C 1
ATOM 711 O O . GLU A 1 93 ? -7.499 -14.085 7.683 1.00 65.81 93 GLU A O 1
ATOM 716 N N . PRO A 1 94 ? -7.298 -13.406 5.544 1.00 64.69 94 PRO A N 1
ATOM 717 C CA . PRO A 1 94 ? -6.707 -14.669 5.143 1.00 64.69 94 PRO A CA 1
ATOM 718 C C . PRO A 1 94 ? -5.359 -14.830 5.861 1.00 64.69 94 PRO A C 1
ATOM 720 O O . PRO A 1 94 ? -4.667 -13.843 6.097 1.00 64.69 94 PRO A O 1
ATOM 723 N N . GLU A 1 95 ? -4.965 -16.064 6.198 1.00 61.00 95 GLU A N 1
ATOM 724 C CA . GLU A 1 95 ? -3.656 -16.390 6.801 1.00 61.00 95 GLU A CA 1
ATOM 725 C C . GLU A 1 95 ? -2.510 -16.172 5.786 1.00 61.00 95 GLU A C 1
ATOM 727 O O . GLU A 1 95 ? -1.795 -17.085 5.366 1.00 61.00 95 GLU A O 1
ATOM 732 N N . LEU A 1 96 ? -2.357 -14.931 5.336 1.00 61.59 96 LEU A N 1
ATOM 733 C CA . LEU A 1 96 ? -1.256 -14.419 4.547 1.00 61.59 96 LEU A CA 1
ATOM 734 C C . LEU A 1 96 ? -0.158 -14.107 5.559 1.00 61.59 96 LEU A C 1
ATOM 736 O O . LEU A 1 96 ? -0.392 -13.345 6.490 1.00 61.59 96 LEU A O 1
ATOM 740 N N . ARG A 1 97 ? 1.003 -14.765 5.438 1.00 53.44 97 ARG A N 1
ATOM 741 C CA . ARG A 1 97 ? 2.104 -14.744 6.426 1.00 53.44 97 ARG A CA 1
ATOM 742 C C . ARG A 1 97 ? 2.166 -13.442 7.246 1.00 53.44 97 ARG A C 1
ATOM 744 O O . ARG A 1 97 ? 2.692 -12.433 6.782 1.00 53.44 97 ARG A O 1
ATOM 751 N N . LYS A 1 98 ? 1.712 -13.503 8.500 1.00 53.53 98 LYS A N 1
ATOM 752 C CA . LYS A 1 98 ? 1.831 -12.412 9.473 1.00 53.53 98 LYS A CA 1
ATOM 753 C C . LYS A 1 98 ? 3.240 -12.404 10.048 1.00 53.53 98 LYS A C 1
ATOM 755 O O . LYS A 1 98 ? 3.482 -12.918 11.138 1.00 53.53 98 LYS A O 1
ATOM 760 N N . ILE A 1 99 ? 4.212 -11.875 9.308 1.00 51.56 99 ILE A N 1
ATOM 761 C CA . ILE A 1 99 ? 5.471 -11.489 9.950 1.00 51.56 99 ILE A CA 1
ATOM 762 C C . ILE A 1 99 ? 5.181 -10.160 10.642 1.00 51.56 99 ILE A C 1
ATOM 764 O O . ILE A 1 99 ? 4.805 -9.206 9.962 1.00 51.56 99 ILE A O 1
ATOM 768 N N . PRO A 1 100 ? 5.269 -10.067 11.976 1.00 55.16 100 PRO A N 1
ATOM 769 C CA . PRO A 1 100 ? 5.095 -8.788 12.644 1.00 55.16 100 PRO A CA 1
ATOM 770 C C . PRO A 1 100 ? 6.234 -7.858 12.208 1.00 55.16 100 PRO A C 1
ATOM 772 O O . PRO A 1 100 ? 7.401 -8.244 12.295 1.00 55.16 100 PRO A O 1
ATOM 775 N N . MET A 1 101 ? 5.914 -6.645 11.744 1.00 58.19 101 MET A N 1
ATOM 776 C CA . MET A 1 101 ? 6.906 -5.577 11.605 1.00 58.19 101 MET A CA 1
ATOM 777 C C . MET A 1 101 ? 7.629 -5.432 12.943 1.00 58.19 101 MET A C 1
ATOM 779 O O . MET A 1 101 ? 6.999 -5.317 14.003 1.00 58.19 101 MET A O 1
ATOM 783 N N . LEU A 1 102 ? 8.963 -5.424 12.909 1.00 53.72 102 LEU A N 1
ATOM 784 C CA . LEU A 1 102 ? 9.740 -5.099 14.094 1.00 53.72 102 LEU A CA 1
ATOM 785 C C . LEU A 1 102 ? 9.539 -3.609 14.366 1.00 53.72 102 LEU A C 1
ATOM 787 O O . LEU A 1 102 ? 10.148 -2.760 13.718 1.00 53.72 102 LEU A O 1
ATOM 791 N N . ARG A 1 103 ? 8.647 -3.290 15.307 1.00 52.59 103 ARG A N 1
ATOM 792 C CA . ARG A 1 103 ? 8.337 -1.913 15.692 1.00 52.59 103 ARG A CA 1
ATOM 793 C C . ARG A 1 103 ? 9.587 -1.274 16.297 1.00 52.59 103 ARG A C 1
ATOM 795 O O . ARG A 1 103 ? 9.807 -1.315 17.509 1.00 52.59 103 ARG A O 1
ATOM 802 N N . TYR A 1 104 ? 10.427 -0.665 15.464 1.00 47.62 104 TYR A N 1
ATOM 803 C CA . TYR A 1 104 ? 11.353 0.344 15.947 1.00 47.62 104 TYR A CA 1
ATOM 804 C C . TYR A 1 104 ? 10.508 1.440 16.597 1.00 47.62 104 TYR A C 1
ATOM 806 O O . TYR A 1 104 ? 9.372 1.685 16.189 1.00 47.62 104 TYR A O 1
ATOM 814 N N . LYS A 1 105 ? 11.031 2.084 17.641 1.00 46.97 105 LYS A N 1
ATOM 815 C CA . LYS A 1 105 ? 10.317 3.068 18.478 1.00 46.97 105 LYS A CA 1
ATOM 816 C C . LYS A 1 105 ? 9.827 4.335 17.724 1.00 46.97 105 LYS A C 1
ATOM 818 O O . LYS A 1 105 ? 9.547 5.337 18.368 1.00 46.97 105 LYS A O 1
ATOM 823 N N . PHE A 1 106 ? 9.737 4.299 16.392 1.00 50.41 106 PHE A N 1
ATOM 824 C CA . PHE A 1 106 ? 9.548 5.415 15.469 1.00 50.41 106 PHE A CA 1
ATOM 825 C C . PHE A 1 106 ? 8.405 5.224 14.441 1.00 50.41 106 PHE A C 1
ATOM 827 O O . PHE A 1 106 ? 8.283 6.059 13.555 1.00 50.41 106 PHE A O 1
ATOM 834 N N . GLY A 1 107 ? 7.567 4.175 14.526 1.00 60.44 107 GLY A N 1
ATOM 835 C CA . GLY A 1 107 ? 6.339 4.059 13.707 1.00 60.44 107 GLY A CA 1
ATOM 836 C C . GLY A 1 107 ? 6.373 3.000 12.593 1.00 60.44 107 GLY A C 1
ATOM 837 O O . GLY A 1 107 ? 6.946 1.932 12.787 1.00 60.44 107 GLY A O 1
ATOM 838 N N . ALA A 1 108 ? 5.731 3.294 11.453 1.00 60.47 108 ALA A N 1
ATOM 839 C CA . ALA A 1 108 ? 5.494 2.420 10.286 1.00 60.47 108 ALA A CA 1
ATOM 840 C C . ALA A 1 108 ? 6.748 2.078 9.445 1.00 60.47 108 ALA A C 1
ATOM 842 O O . ALA A 1 108 ? 6.644 1.708 8.279 1.00 60.47 108 ALA A O 1
ATOM 843 N N . TYR A 1 109 ? 7.948 2.236 10.001 1.00 64.38 109 TYR A N 1
ATOM 844 C CA . TYR A 1 109 ? 9.189 2.091 9.247 1.00 64.38 109 TYR A CA 1
ATOM 845 C C . TYR A 1 109 ? 9.665 0.634 9.210 1.00 64.38 109 TYR A C 1
ATOM 847 O O . TYR A 1 109 ? 10.012 0.063 10.246 1.00 64.38 109 TYR A O 1
ATOM 855 N N . GLU A 1 110 ? 9.769 0.071 8.008 1.00 69.12 110 GLU A N 1
ATOM 856 C CA . GLU A 1 110 ? 10.486 -1.174 7.725 1.00 69.12 110 GLU A CA 1
ATOM 857 C C . GLU A 1 110 ? 11.245 -1.046 6.391 1.00 69.12 110 GLU A C 1
ATOM 859 O O . GLU A 1 110 ? 10.753 -0.379 5.475 1.00 69.12 110 GLU A O 1
ATOM 864 N N . PRO A 1 111 ? 12.447 -1.641 6.254 1.00 73.56 111 PRO A N 1
ATOM 865 C CA . PRO A 1 111 ? 13.188 -1.595 4.998 1.00 73.56 111 PRO A CA 1
ATOM 866 C C . PRO A 1 111 ? 12.418 -2.265 3.849 1.00 73.56 111 PRO A C 1
ATOM 868 O O . PRO A 1 111 ? 12.306 -3.487 3.792 1.00 73.56 111 PRO A O 1
ATOM 871 N N . LEU A 1 112 ? 11.943 -1.463 2.892 1.00 84.62 112 LEU A N 1
ATOM 872 C CA . LEU A 1 112 ? 11.283 -1.947 1.672 1.00 84.62 112 LEU A CA 1
ATOM 873 C C . LEU A 1 112 ? 12.278 -2.271 0.543 1.00 84.62 112 LEU A C 1
ATOM 875 O O . LEU A 1 112 ? 11.871 -2.746 -0.516 1.00 84.62 112 LEU A O 1
ATOM 879 N N . ASP A 1 113 ? 13.577 -2.026 0.750 1.00 87.06 113 ASP A N 1
ATOM 880 C CA . ASP A 1 113 ? 14.608 -2.082 -0.294 1.00 87.06 113 ASP A CA 1
ATOM 881 C C . ASP A 1 113 ? 14.664 -3.429 -1.019 1.00 87.06 113 ASP A C 1
ATOM 883 O O . ASP A 1 113 ? 14.797 -3.458 -2.239 1.00 87.06 113 ASP A O 1
ATOM 887 N N . MET A 1 114 ? 14.532 -4.545 -0.296 1.00 89.00 114 MET A N 1
ATOM 888 C CA . MET A 1 114 ? 14.573 -5.880 -0.901 1.00 89.00 114 MET A CA 1
ATOM 889 C C . MET A 1 114 ? 13.378 -6.120 -1.826 1.00 89.00 114 MET A C 1
ATOM 891 O O . MET A 1 114 ? 13.577 -6.437 -2.999 1.00 89.00 114 MET A O 1
ATOM 895 N N . ALA A 1 115 ? 12.156 -5.907 -1.332 1.00 91.12 115 ALA A N 1
ATOM 896 C CA . ALA A 1 115 ? 10.935 -6.029 -2.126 1.00 91.12 115 ALA A CA 1
ATOM 897 C C . ALA A 1 115 ? 10.969 -5.096 -3.347 1.00 91.12 115 ALA A C 1
ATOM 899 O O . ALA A 1 115 ? 10.759 -5.527 -4.479 1.00 91.12 115 ALA A O 1
ATOM 900 N N . LEU A 1 116 ? 11.328 -3.826 -3.137 1.00 93.62 116 LEU A N 1
ATOM 901 C CA . LEU A 1 116 ? 11.441 -2.835 -4.204 1.00 93.62 116 LEU A CA 1
ATOM 902 C C . LEU A 1 116 ? 12.527 -3.196 -5.219 1.00 93.62 116 LEU A C 1
ATOM 904 O O . LEU A 1 116 ? 12.323 -2.992 -6.411 1.00 93.62 116 LEU A O 1
ATOM 908 N N . SER A 1 117 ? 13.664 -3.749 -4.788 1.00 94.00 117 SER A N 1
ATOM 909 C CA . SER A 1 117 ? 14.734 -4.157 -5.704 1.00 94.00 117 SER A CA 1
ATOM 910 C C . SER A 1 117 ? 14.292 -5.264 -6.657 1.00 94.00 117 SER A C 1
ATOM 912 O O . SER A 1 117 ? 14.661 -5.219 -7.829 1.00 94.00 117 SER A O 1
ATOM 914 N N . ILE A 1 118 ? 13.462 -6.204 -6.191 1.00 95.62 118 ILE A N 1
ATOM 915 C CA . ILE A 1 118 ? 12.870 -7.252 -7.030 1.00 95.62 118 ILE A CA 1
ATOM 916 C C . ILE A 1 118 ? 11.964 -6.597 -8.076 1.00 95.62 118 ILE A C 1
ATOM 918 O O . ILE A 1 118 ? 12.170 -6.785 -9.271 1.00 95.62 118 ILE A O 1
ATOM 922 N N . LEU A 1 119 ? 11.029 -5.747 -7.641 1.00 97.19 119 LEU A N 1
ATOM 923 C CA . LEU A 1 119 ? 10.081 -5.077 -8.540 1.00 97.19 119 LEU A CA 1
ATOM 924 C C . LEU A 1 119 ? 10.762 -4.172 -9.576 1.00 97.19 119 LEU A C 1
ATOM 926 O O . LEU A 1 119 ? 10.328 -4.120 -10.726 1.00 97.19 119 LEU A O 1
ATOM 930 N N . VAL A 1 120 ? 11.827 -3.470 -9.180 1.00 96.44 120 VAL A N 1
ATOM 931 C CA . VAL A 1 120 ? 12.623 -2.619 -10.076 1.00 96.44 120 VAL A CA 1
ATOM 932 C C . VAL A 1 120 ? 13.425 -3.458 -11.066 1.00 96.44 120 VAL A C 1
ATOM 934 O O . VAL A 1 120 ? 13.481 -3.112 -12.244 1.00 96.44 120 VAL A O 1
ATOM 937 N N . SER A 1 121 ? 14.029 -4.562 -10.618 1.00 96.75 121 SER A N 1
ATOM 938 C CA . SER A 1 121 ? 14.830 -5.434 -11.490 1.00 96.75 121 SER A CA 1
ATOM 939 C C . SER A 1 121 ? 13.978 -6.112 -12.564 1.00 96.75 121 SER A C 1
ATOM 941 O O . SER A 1 121 ? 14.441 -6.269 -13.689 1.00 96.75 121 SER A O 1
ATOM 943 N N . GLU A 1 122 ? 12.727 -6.439 -12.237 1.00 96.25 122 GLU A N 1
ATOM 944 C CA . GLU A 1 122 ? 11.746 -7.021 -13.164 1.00 96.25 122 GLU A CA 1
ATOM 945 C C . GLU A 1 122 ? 11.004 -5.965 -14.013 1.00 96.25 122 GLU A C 1
ATOM 947 O O . GLU A 1 122 ? 10.140 -6.302 -14.818 1.00 96.25 122 GLU A O 1
ATOM 952 N N . GLY A 1 123 ? 11.305 -4.670 -13.853 1.00 96.00 123 GLY A N 1
ATOM 953 C CA . GLY A 1 123 ? 10.661 -3.601 -14.629 1.00 96.00 123 GLY A CA 1
ATOM 954 C C . GLY A 1 123 ? 9.172 -3.391 -14.315 1.00 96.00 123 GLY A C 1
ATOM 955 O O . GLY A 1 123 ? 8.436 -2.830 -15.130 1.00 96.00 123 GLY A O 1
ATOM 956 N N . LEU A 1 124 ? 8.706 -3.830 -13.144 1.00 97.62 124 LEU A N 1
ATOM 957 C CA . LEU A 1 124 ? 7.313 -3.679 -12.703 1.00 97.62 124 LEU A CA 1
ATOM 958 C C . LEU A 1 124 ? 7.067 -2.310 -12.061 1.00 97.62 124 LEU A C 1
ATOM 960 O O . LEU A 1 124 ? 5.979 -1.743 -12.173 1.00 97.62 124 LEU A O 1
ATOM 964 N N . VAL A 1 125 ? 8.090 -1.772 -11.396 1.00 97.19 125 VAL A N 1
ATOM 965 C CA . VAL A 1 125 ? 8.053 -0.477 -10.711 1.00 97.19 125 VAL A CA 1
ATOM 966 C C . VAL A 1 125 ? 9.315 0.312 -11.037 1.00 97.19 125 VAL A C 1
ATOM 968 O O . VAL A 1 125 ? 10.417 -0.230 -11.037 1.00 97.19 125 VAL A O 1
ATOM 971 N N . VAL A 1 126 ? 9.178 1.619 -11.251 1.00 95.69 126 VAL A N 1
ATOM 972 C CA . VAL A 1 126 ? 10.304 2.551 -11.358 1.00 95.69 126 VAL A CA 1
ATOM 973 C C . VAL A 1 126 ? 10.408 3.361 -10.070 1.00 95.69 126 VAL A C 1
ATOM 975 O O . VAL A 1 126 ? 9.489 4.089 -9.699 1.00 95.69 126 VAL A O 1
ATOM 978 N N . ARG A 1 127 ? 11.553 3.252 -9.390 1.00 94.31 127 ARG A N 1
ATOM 979 C CA . ARG A 1 127 ? 11.895 4.056 -8.209 1.00 94.31 127 ARG A CA 1
ATOM 980 C C . ARG A 1 127 ? 12.664 5.303 -8.640 1.00 94.31 127 ARG A C 1
ATOM 982 O O . ARG A 1 127 ? 13.797 5.189 -9.106 1.00 94.31 127 ARG A O 1
ATOM 989 N N . GLN A 1 128 ? 12.089 6.487 -8.443 1.00 93.06 128 GLN A N 1
ATOM 990 C CA . GLN A 1 128 ? 12.657 7.746 -8.929 1.00 93.06 128 GLN A CA 1
ATOM 991 C C . GLN A 1 128 ? 12.832 8.777 -7.801 1.00 93.06 128 GLN A C 1
ATOM 993 O O . GLN A 1 128 ? 11.850 9.213 -7.201 1.00 93.06 128 GLN A O 1
ATOM 998 N N . PRO A 1 129 ? 14.068 9.226 -7.510 1.00 91.56 129 PRO A N 1
ATOM 999 C CA . PRO A 1 129 ? 14.290 10.311 -6.564 1.00 91.56 129 PRO A CA 1
ATOM 1000 C C . PRO A 1 129 ? 13.884 11.661 -7.169 1.00 91.56 129 PRO A C 1
ATOM 1002 O O . PRO A 1 129 ? 14.344 12.046 -8.245 1.00 91.56 129 PRO A O 1
ATOM 1005 N N . VAL A 1 130 ? 13.083 12.423 -6.431 1.00 90.06 130 VAL A N 1
ATOM 1006 C CA . VAL A 1 130 ? 12.743 13.816 -6.724 1.00 90.06 130 VAL A CA 1
ATOM 1007 C C . VAL A 1 130 ? 13.725 14.719 -5.986 1.00 90.06 130 VAL A C 1
ATOM 1009 O O . VAL A 1 130 ? 13.855 14.674 -4.758 1.00 90.06 130 VAL A O 1
ATOM 1012 N N . LEU A 1 131 ? 14.452 15.540 -6.744 1.00 89.56 131 LEU A N 1
ATOM 1013 C CA . LEU A 1 131 ? 15.479 16.423 -6.202 1.00 89.56 131 LEU A CA 1
ATOM 1014 C C . LEU A 1 131 ? 14.942 17.839 -5.986 1.00 89.56 131 LEU A C 1
ATOM 1016 O O . LEU A 1 131 ? 14.379 18.449 -6.889 1.00 89.56 131 LEU A O 1
ATOM 1020 N N . SER A 1 132 ? 15.244 18.412 -4.823 1.00 86.06 132 SER A N 1
ATOM 1021 C CA . SER A 1 132 ? 15.078 19.838 -4.542 1.00 86.06 132 SER A CA 1
ATOM 1022 C C . SER A 1 132 ? 16.385 20.410 -4.013 1.00 86.06 132 SER A C 1
ATOM 1024 O O . SER A 1 132 ? 17.007 19.852 -3.109 1.00 86.06 132 SER A O 1
ATOM 1026 N N . ARG A 1 133 ? 16.857 21.516 -4.604 1.00 87.25 133 ARG A N 1
ATOM 1027 C CA . ARG A 1 133 ? 18.114 22.193 -4.215 1.00 87.25 133 ARG A CA 1
ATOM 1028 C C . ARG A 1 133 ? 19.311 21.231 -4.046 1.00 87.25 133 ARG A C 1
ATOM 1030 O O . ARG A 1 133 ? 20.109 21.388 -3.126 1.00 87.25 133 ARG A O 1
ATOM 1037 N N . ARG A 1 134 ? 19.447 20.247 -4.950 1.00 85.25 134 ARG A N 1
ATOM 1038 C CA . ARG A 1 134 ? 20.492 19.193 -4.948 1.00 85.25 134 ARG A CA 1
ATOM 1039 C C . ARG A 1 134 ? 20.432 18.201 -3.777 1.00 85.25 134 ARG A C 1
ATOM 1041 O O . ARG A 1 134 ? 21.416 17.519 -3.506 1.00 85.25 134 ARG A O 1
ATOM 1048 N N . ARG A 1 135 ? 19.298 18.101 -3.087 1.00 86.00 135 ARG A N 1
ATOM 1049 C CA . ARG A 1 135 ? 19.016 17.055 -2.098 1.00 86.00 135 ARG A CA 1
ATOM 1050 C C . ARG A 1 135 ? 17.818 16.238 -2.555 1.00 86.00 135 ARG A C 1
ATOM 1052 O O . ARG A 1 135 ? 16.947 16.767 -3.240 1.00 86.00 135 ARG A O 1
ATOM 1059 N N . ILE A 1 136 ? 17.784 14.966 -2.173 1.00 85.81 136 ILE A N 1
ATOM 1060 C CA . ILE A 1 136 ? 16.590 14.140 -2.351 1.00 85.81 136 ILE A CA 1
ATOM 1061 C C . ILE A 1 136 ? 15.523 14.711 -1.421 1.00 85.81 136 ILE A C 1
ATOM 1063 O O . ILE A 1 136 ? 15.721 14.762 -0.209 1.00 85.81 136 ILE A O 1
ATOM 1067 N N . GLN A 1 137 ? 14.444 15.214 -2.011 1.00 89.69 137 GLN A N 1
ATOM 1068 C CA . GLN A 1 137 ? 13.274 15.682 -1.278 1.00 89.69 137 GLN A CA 1
ATOM 1069 C C . GLN A 1 137 ? 12.329 14.518 -1.002 1.00 89.69 137 GLN A C 1
ATOM 1071 O O . GLN A 1 137 ? 11.775 14.419 0.086 1.00 89.69 137 GLN A O 1
ATOM 1076 N N . GLN A 1 138 ? 12.157 13.657 -2.001 1.00 89.81 138 GLN A N 1
ATOM 1077 C CA . GLN A 1 138 ? 11.205 12.562 -1.989 1.00 89.81 138 GLN A CA 1
ATOM 1078 C C . GLN A 1 138 ? 11.687 11.459 -2.931 1.00 89.81 138 GLN A C 1
ATOM 1080 O O . GLN A 1 138 ? 12.503 11.707 -3.819 1.00 89.81 138 GLN A O 1
ATOM 1085 N N . VAL A 1 139 ? 11.185 10.246 -2.737 1.00 92.69 139 VAL A N 1
ATOM 1086 C CA . VAL A 1 139 ? 11.316 9.148 -3.695 1.00 92.69 139 VAL A CA 1
ATOM 1087 C C . VAL A 1 139 ? 9.914 8.723 -4.102 1.00 92.69 139 VAL A C 1
ATOM 1089 O O . VAL A 1 139 ? 9.098 8.420 -3.232 1.00 92.69 139 VAL A O 1
ATOM 1092 N N . ASP A 1 140 ? 9.664 8.727 -5.406 1.00 94.50 140 ASP A N 1
ATOM 1093 C CA . ASP A 1 140 ? 8.397 8.335 -6.014 1.00 94.50 140 ASP A CA 1
ATOM 1094 C C . ASP A 1 140 ? 8.507 6.938 -6.615 1.00 94.50 140 ASP A C 1
ATOM 1096 O O . ASP A 1 140 ? 9.569 6.526 -7.098 1.00 94.50 140 ASP A O 1
ATOM 1100 N N . PHE A 1 141 ? 7.389 6.219 -6.589 1.00 96.06 141 PHE A N 1
ATOM 1101 C CA . PHE A 1 141 ? 7.272 4.860 -7.101 1.00 96.06 141 PHE A CA 1
ATOM 1102 C C . PHE A 1 141 ? 6.236 4.849 -8.212 1.00 96.06 141 PHE A C 1
ATOM 1104 O O . PHE A 1 141 ? 5.043 5.025 -7.968 1.00 96.06 141 PHE A O 1
ATOM 1111 N N . PHE A 1 142 ? 6.700 4.669 -9.441 1.00 96.31 142 PHE A N 1
ATOM 1112 C CA . PHE A 1 142 ? 5.854 4.628 -10.621 1.00 96.31 142 PHE A CA 1
ATOM 1113 C C . PHE A 1 142 ? 5.551 3.184 -10.998 1.00 96.31 142 PHE A C 1
ATOM 1115 O O . PHE A 1 142 ? 6.464 2.366 -11.098 1.00 96.31 142 PHE A O 1
ATOM 1122 N N . LEU A 1 143 ? 4.283 2.878 -11.237 1.00 97.19 143 LEU A N 1
ATOM 1123 C CA . LEU A 1 143 ? 3.855 1.589 -11.762 1.00 97.19 143 LEU A CA 1
ATOM 1124 C C . LEU A 1 143 ? 3.982 1.582 -13.282 1.00 97.19 143 LEU A C 1
ATOM 1126 O O . LEU A 1 143 ? 3.492 2.507 -13.937 1.00 97.19 143 LEU A O 1
ATOM 1130 N N . THR A 1 144 ? 4.576 0.533 -13.843 1.00 96.44 144 THR A N 1
ATOM 1131 C CA . THR A 1 144 ? 4.604 0.326 -15.296 1.00 96.44 144 THR A CA 1
ATOM 1132 C C . THR A 1 144 ? 3.340 -0.400 -15.768 1.00 96.44 144 THR A C 1
ATOM 1134 O O . THR A 1 144 ? 2.665 -1.091 -15.001 1.00 96.44 144 THR A O 1
ATOM 1137 N N . ALA A 1 145 ? 3.011 -0.296 -17.053 1.00 95.25 145 ALA A N 1
ATOM 1138 C CA . ALA A 1 145 ? 1.930 -1.058 -17.670 1.00 95.25 145 ALA A CA 1
ATOM 1139 C C . ALA A 1 145 ? 2.162 -2.570 -17.514 1.00 95.25 145 ALA A C 1
ATOM 1141 O O . ALA A 1 145 ? 1.212 -3.322 -17.295 1.00 95.25 145 ALA A O 1
ATOM 1142 N N . HIS A 1 146 ? 3.428 -3.001 -17.558 1.00 96.19 146 HIS A N 1
ATOM 1143 C CA . HIS A 1 146 ? 3.812 -4.379 -17.270 1.00 96.19 146 HIS A CA 1
ATOM 1144 C C . HIS 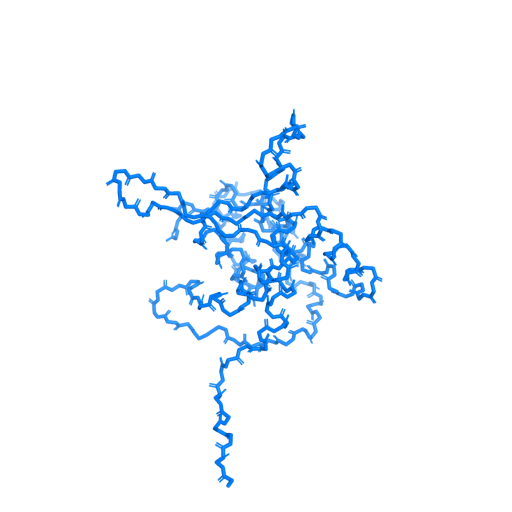A 1 146 ? 3.527 -4.753 -15.809 1.00 96.19 146 HIS A C 1
ATOM 1146 O O . HIS A 1 146 ? 2.882 -5.770 -15.564 1.00 96.19 146 HIS A O 1
ATOM 1152 N N . GLY A 1 147 ? 3.913 -3.901 -14.854 1.00 97.12 147 GLY A N 1
ATOM 1153 C CA . GLY A 1 147 ? 3.612 -4.074 -13.432 1.00 97.12 147 GLY A CA 1
ATOM 1154 C C . GLY A 1 147 ? 2.119 -4.218 -13.156 1.00 97.12 147 GLY A C 1
ATOM 1155 O O . GLY A 1 147 ? 1.716 -5.131 -12.441 1.00 97.12 147 GLY A O 1
ATOM 1156 N N . ARG A 1 148 ? 1.283 -3.384 -13.786 1.00 96.75 148 ARG A N 1
ATOM 1157 C CA . ARG A 1 148 ? -0.180 -3.491 -13.684 1.00 96.75 148 ARG A CA 1
ATOM 1158 C C . ARG A 1 148 ? -0.717 -4.803 -14.255 1.00 96.75 148 ARG A C 1
ATOM 1160 O O . ARG A 1 148 ? -1.589 -5.415 -13.649 1.00 96.75 148 ARG A O 1
ATOM 1167 N N . ALA A 1 149 ? -0.208 -5.241 -15.405 1.00 96.94 149 ALA A N 1
ATOM 1168 C CA . ALA A 1 149 ? -0.622 -6.510 -15.999 1.00 96.94 149 ALA A CA 1
ATOM 1169 C C . ALA A 1 149 ? -0.263 -7.705 -15.098 1.00 96.94 149 ALA A C 1
ATOM 1171 O O . ALA A 1 149 ? -1.084 -8.600 -14.923 1.00 96.94 149 ALA A O 1
ATOM 1172 N N . VAL A 1 150 ? 0.924 -7.687 -14.482 1.00 97.06 150 VAL A N 1
ATOM 1173 C CA . VAL A 1 150 ? 1.348 -8.706 -13.507 1.00 97.06 150 VAL A CA 1
ATOM 1174 C C . VAL A 1 150 ? 0.505 -8.643 -12.231 1.00 97.06 150 VAL A C 1
ATOM 1176 O O . VAL A 1 150 ? 0.085 -9.676 -11.723 1.00 97.06 150 VAL A O 1
ATOM 1179 N N . ALA A 1 151 ? 0.198 -7.447 -11.722 1.00 95.31 151 ALA A N 1
ATOM 1180 C CA . ALA A 1 151 ? -0.693 -7.287 -10.573 1.00 95.31 151 ALA A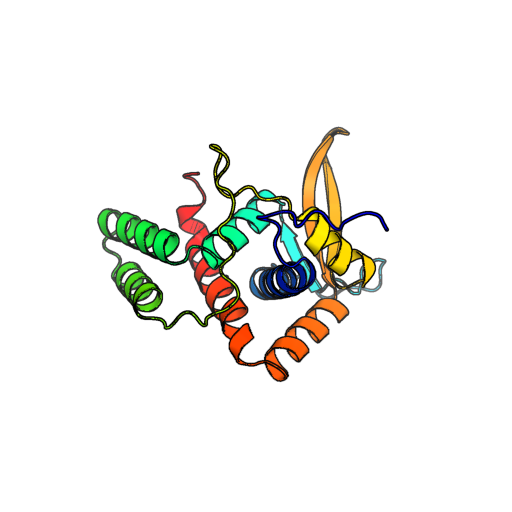 CA 1
ATOM 1181 C C . ALA A 1 151 ? -2.080 -7.898 -10.838 1.00 95.31 151 ALA A C 1
ATOM 1183 O O . ALA A 1 151 ? -2.607 -8.606 -9.982 1.00 95.31 151 ALA A O 1
ATOM 1184 N N . ALA A 1 152 ? -2.641 -7.669 -12.031 1.00 95.00 152 ALA A N 1
ATOM 1185 C CA . ALA A 1 152 ? -3.909 -8.262 -12.443 1.00 95.00 152 ALA A CA 1
ATOM 1186 C C . ALA A 1 152 ? -3.822 -9.794 -12.568 1.00 95.00 152 ALA A C 1
ATOM 1188 O O . ALA A 1 152 ? -4.688 -10.494 -12.047 1.00 95.00 152 ALA A O 1
ATOM 1189 N N . SER A 1 153 ? -2.756 -10.330 -13.177 1.00 95.62 153 SER A N 1
ATOM 1190 C CA . SER A 1 153 ? -2.602 -11.784 -13.313 1.00 95.62 153 SER A CA 1
ATOM 1191 C C . SER A 1 153 ? -2.445 -12.482 -11.961 1.00 95.62 153 SER A C 1
ATOM 1193 O O . SER A 1 153 ? -2.999 -13.557 -11.763 1.00 95.62 153 SER A O 1
ATOM 1195 N N . ILE A 1 154 ? -1.754 -11.861 -10.997 1.00 91.50 154 ILE A N 1
ATOM 1196 C CA . ILE A 1 154 ? -1.633 -12.383 -9.627 1.00 91.50 154 ILE A CA 1
ATOM 1197 C C . ILE A 1 154 ? -3.010 -12.525 -8.973 1.00 91.50 154 ILE A C 1
ATOM 1199 O O . ILE A 1 154 ? -3.279 -13.556 -8.358 1.00 91.50 154 ILE A O 1
ATOM 1203 N N . THR A 1 155 ? -3.881 -11.519 -9.093 1.00 89.31 155 THR A N 1
ATOM 1204 C CA . THR A 1 155 ? -5.236 -11.584 -8.523 1.00 89.31 155 THR A CA 1
ATOM 1205 C C . THR A 1 155 ? -6.144 -12.557 -9.272 1.00 89.31 155 THR A C 1
ATOM 1207 O O . THR A 1 155 ? -6.987 -13.191 -8.642 1.00 89.31 155 THR A O 1
ATOM 1210 N N . ASP A 1 156 ? -5.943 -12.736 -10.580 1.00 91.75 156 ASP A N 1
ATOM 1211 C CA . ASP A 1 156 ? -6.674 -13.732 -11.370 1.00 91.75 156 ASP A CA 1
ATOM 1212 C C . ASP A 1 156 ? -6.268 -15.169 -10.989 1.00 91.75 156 ASP A C 1
ATOM 1214 O O . ASP A 1 156 ? -7.121 -16.046 -10.842 1.00 91.75 156 ASP A O 1
ATOM 1218 N N . GLU A 1 157 ? -4.968 -15.422 -10.805 1.00 91.31 157 GLU A N 1
ATOM 1219 C CA . GLU A 1 157 ? -4.424 -16.740 -10.447 1.00 91.31 157 GLU A CA 1
ATOM 1220 C C . GLU A 1 157 ? -4.643 -17.087 -8.969 1.00 91.31 157 GLU A C 1
ATOM 1222 O O . GLU A 1 157 ? -4.914 -18.241 -8.625 1.00 91.31 157 G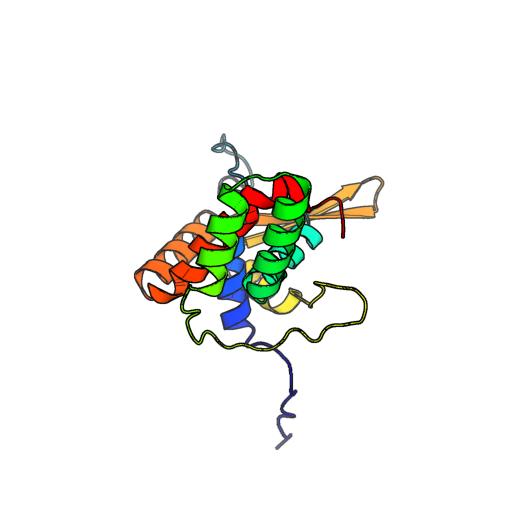LU A O 1
ATOM 1227 N N . PHE A 1 158 ? -4.559 -16.089 -8.089 1.00 88.75 158 PHE A N 1
ATOM 1228 C CA . PHE A 1 158 ? -4.713 -16.234 -6.646 1.00 88.75 158 PHE A CA 1
ATOM 1229 C C . PHE A 1 158 ? -5.747 -15.229 -6.114 1.00 88.75 158 PHE A C 1
ATOM 1231 O O . PHE A 1 158 ? -5.369 -14.239 -5.483 1.00 88.75 158 PHE A O 1
ATOM 1238 N N . PRO A 1 159 ? -7.058 -15.501 -6.273 1.00 87.94 159 PRO A N 1
ATOM 1239 C CA . PRO A 1 159 ? -8.123 -14.571 -5.877 1.00 87.94 159 PRO A CA 1
ATOM 1240 C C . PRO A 1 159 ? -8.079 -14.120 -4.412 1.00 87.94 159 PRO A C 1
ATOM 1242 O O . PRO A 1 159 ? -8.518 -13.024 -4.085 1.00 87.94 159 PRO A O 1
ATOM 1245 N N . VAL A 1 160 ? -7.498 -14.928 -3.517 1.00 83.19 160 VAL A N 1
ATOM 1246 C CA . VAL A 1 160 ? -7.291 -14.557 -2.105 1.00 83.19 160 VAL A CA 1
ATOM 1247 C C . VAL A 1 160 ? -6.420 -13.303 -1.935 1.00 83.19 160 VAL A C 1
ATOM 1249 O O . VAL A 1 160 ? -6.576 -12.574 -0.959 1.00 83.19 160 VAL A O 1
ATOM 1252 N N . LEU A 1 161 ? -5.523 -13.018 -2.886 1.00 85.38 161 LEU A N 1
ATOM 1253 C CA . LEU A 1 161 ? -4.644 -11.848 -2.857 1.00 85.38 161 LEU A CA 1
ATOM 1254 C C . LEU A 1 161 ? -5.356 -10.554 -3.267 1.00 85.38 161 LEU A C 1
ATOM 1256 O O . LEU A 1 161 ? -4.828 -9.474 -3.000 1.00 85.38 161 LEU A O 1
ATOM 1260 N N . ASP A 1 162 ? -6.567 -10.631 -3.832 1.00 83.56 162 ASP A N 1
ATOM 1261 C CA . ASP A 1 162 ? -7.399 -9.447 -4.080 1.00 83.56 162 ASP A CA 1
ATOM 1262 C C . ASP A 1 162 ? -7.793 -8.734 -2.776 1.00 83.56 162 ASP A C 1
ATOM 1264 O O . ASP A 1 162 ? -8.050 -7.528 -2.760 1.00 83.56 162 ASP A O 1
ATOM 1268 N N . TRP A 1 163 ? -7.716 -9.445 -1.645 1.00 82.38 163 TRP A N 1
ATOM 1269 C CA . TRP A 1 163 ? -7.819 -8.848 -0.318 1.00 82.38 163 TRP A CA 1
ATOM 1270 C C . TRP A 1 163 ? -6.861 -7.660 -0.141 1.00 82.38 163 TRP A C 1
ATOM 1272 O O . TRP A 1 163 ? -7.271 -6.630 0.395 1.00 82.38 163 TRP A O 1
ATOM 1282 N N . TYR A 1 164 ? -5.622 -7.747 -0.650 1.00 81.56 164 TYR A N 1
ATOM 1283 C CA . TYR A 1 164 ? -4.664 -6.643 -0.567 1.00 81.56 164 TYR A CA 1
ATOM 1284 C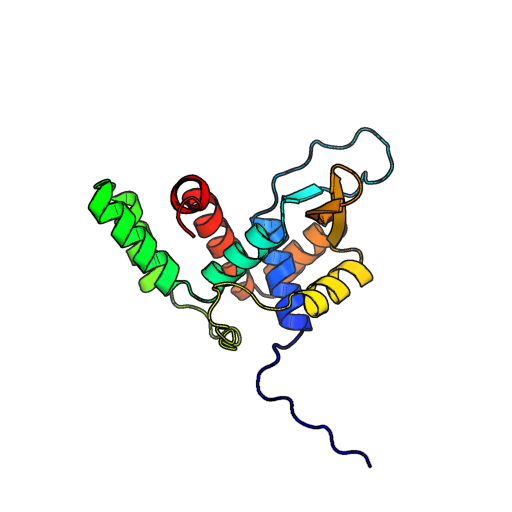 C . TYR A 1 164 ? -5.144 -5.413 -1.342 1.00 81.56 164 TYR A C 1
ATOM 1286 O O . TYR A 1 164 ? -5.091 -4.303 -0.818 1.00 81.56 164 TYR A O 1
ATOM 1294 N N . ARG A 1 165 ? -5.680 -5.609 -2.554 1.00 80.88 165 ARG A N 1
ATOM 1295 C CA . ARG A 1 165 ? -6.239 -4.529 -3.381 1.00 80.88 165 ARG A CA 1
ATOM 1296 C C . ARG A 1 165 ? -7.427 -3.866 -2.686 1.00 80.88 165 ARG A C 1
ATOM 1298 O O . ARG A 1 165 ? -7.427 -2.649 -2.499 1.00 80.88 165 ARG A O 1
ATOM 1305 N N . SER A 1 166 ? -8.409 -4.670 -2.282 1.00 80.12 166 SER A N 1
ATOM 1306 C CA . SER A 1 166 ? -9.624 -4.204 -1.607 1.00 80.12 166 SER A CA 1
ATOM 1307 C C . SER A 1 166 ? -9.296 -3.430 -0.325 1.00 80.12 166 SER A C 1
ATOM 1309 O O . SER A 1 166 ? -9.852 -2.360 -0.073 1.00 80.12 166 SER A O 1
ATOM 1311 N N . ARG A 1 167 ? -8.328 -3.918 0.461 1.00 79.12 167 ARG A N 1
ATOM 1312 C CA . ARG A 1 167 ? -7.883 -3.248 1.687 1.00 79.12 167 ARG A CA 1
ATOM 1313 C C . ARG A 1 167 ? -7.140 -1.948 1.397 1.00 79.12 167 ARG A C 1
ATOM 1315 O O . ARG A 1 167 ? -7.425 -0.946 2.044 1.00 79.12 167 ARG A O 1
ATOM 1322 N N . SER A 1 168 ? -6.225 -1.927 0.428 1.00 77.50 168 SER A N 1
ATOM 1323 C CA . SER A 1 168 ? -5.492 -0.708 0.060 1.00 77.50 168 SER A CA 1
ATOM 1324 C C . SER A 1 168 ? -6.418 0.412 -0.417 1.00 77.50 168 SER A C 1
ATOM 1326 O O . SER A 1 168 ? -6.180 1.568 -0.083 1.00 77.50 168 SER A O 1
ATOM 1328 N N . GLN A 1 169 ? -7.498 0.090 -1.134 1.00 77.44 169 GLN A N 1
ATOM 1329 C CA . GLN A 1 169 ? -8.502 1.080 -1.543 1.00 77.44 169 GLN A CA 1
ATOM 1330 C C . GLN A 1 169 ? -9.260 1.680 -0.354 1.00 77.44 169 GLN A C 1
ATOM 1332 O O . GLN A 1 169 ? -9.523 2.883 -0.346 1.00 77.44 169 GLN A O 1
ATOM 1337 N N . LEU A 1 170 ? -9.581 0.865 0.656 1.00 74.00 170 LEU A N 1
ATOM 1338 C CA . LEU A 1 170 ? -10.199 1.341 1.895 1.00 74.00 170 LEU A CA 1
ATOM 1339 C C . LEU A 1 170 ? -9.257 2.304 2.630 1.00 74.00 170 LEU A C 1
ATOM 1341 O O . LEU A 1 170 ? -9.668 3.398 3.004 1.00 74.00 170 LEU A O 1
ATOM 1345 N N . VAL A 1 171 ? -7.973 1.945 2.745 1.00 72.44 171 VAL A N 1
ATOM 1346 C CA . VAL A 1 171 ? -6.952 2.816 3.349 1.00 72.44 171 VAL A CA 1
ATOM 1347 C C . VAL A 1 171 ? -6.824 4.136 2.581 1.00 72.44 171 VAL A C 1
ATOM 1349 O O . VAL A 1 171 ? -6.779 5.195 3.199 1.00 72.44 171 VAL A O 1
ATOM 1352 N N . GLU A 1 172 ? -6.768 4.101 1.248 1.00 71.31 172 GLU A N 1
ATOM 1353 C CA . GLU A 1 172 ? -6.619 5.291 0.395 1.00 71.31 172 GLU A CA 1
ATOM 1354 C C . GLU A 1 172 ? -7.784 6.270 0.499 1.00 71.31 172 GLU A C 1
ATOM 1356 O O . GLU A 1 172 ? -7.560 7.473 0.643 1.00 71.31 172 GLU A O 1
ATOM 1361 N N . ARG A 1 173 ? -9.022 5.765 0.419 1.00 65.75 173 ARG A N 1
ATOM 1362 C CA . ARG A 1 173 ? -10.224 6.606 0.434 1.00 65.75 173 ARG A CA 1
ATOM 1363 C C . ARG A 1 173 ? -10.264 7.479 1.684 1.00 65.75 173 ARG A C 1
ATOM 1365 O O . ARG A 1 173 ? -10.585 8.662 1.596 1.00 65.75 173 ARG A O 1
ATOM 1372 N N . ASP A 1 174 ? -9.865 6.902 2.808 1.00 58.50 174 ASP A N 1
ATOM 1373 C CA . ASP A 1 174 ? -10.039 7.533 4.104 1.00 58.50 174 ASP A CA 1
ATOM 1374 C C . ASP A 1 174 ? -8.763 8.307 4.506 1.00 58.50 174 ASP A C 1
ATOM 1376 O O . ASP A 1 174 ? -8.862 9.373 5.105 1.00 58.50 174 ASP A O 1
ATOM 1380 N N . SER A 1 175 ? -7.573 7.925 4.009 1.00 53.78 175 SER A N 1
ATOM 1381 C CA . SER A 1 175 ? -6.268 8.600 4.210 1.00 53.78 175 SER A CA 1
ATOM 1382 C C . SER A 1 175 ? -6.230 10.119 3.962 1.00 53.78 175 SER A C 1
ATOM 1384 O O . SER A 1 175 ? -5.317 10.792 4.447 1.00 53.78 175 SER A O 1
ATOM 1386 N N . THR A 1 176 ? -7.196 10.687 3.237 1.00 49.94 176 THR A N 1
ATOM 1387 C CA . THR A 1 176 ? -7.273 12.138 2.990 1.00 49.94 176 THR A CA 1
ATOM 1388 C C . THR A 1 176 ? -7.586 12.945 4.266 1.00 49.94 176 THR A C 1
ATOM 1390 O O . THR A 1 176 ? -7.230 14.122 4.323 1.00 49.94 176 THR A O 1
ATOM 1393 N N . SER A 1 177 ? -8.140 12.317 5.316 1.00 46.75 177 SER A N 1
ATOM 1394 C CA . SER A 1 177 ? -8.452 12.965 6.606 1.00 46.75 177 SER A CA 1
ATOM 1395 C C . SER A 1 177 ? -7.462 12.623 7.741 1.00 46.75 177 SER A C 1
ATOM 1397 O O . SER A 1 177 ? -7.085 13.507 8.506 1.00 46.75 177 SER A O 1
ATOM 1399 N N . PHE A 1 178 ? -6.925 11.395 7.796 1.00 47.53 178 PHE A N 1
ATOM 1400 C CA . PHE A 1 178 ? -6.129 10.888 8.939 1.00 47.53 178 PHE A CA 1
ATOM 1401 C C . PHE A 1 178 ? -4.616 11.185 8.867 1.00 47.53 178 PHE A C 1
ATOM 1403 O O . PHE A 1 178 ? -3.875 11.004 9.838 1.00 47.53 178 PHE A O 1
ATOM 1410 N N . ILE A 1 179 ? -4.079 11.587 7.704 1.00 43.91 179 ILE A N 1
ATOM 1411 C CA . ILE A 1 179 ? -2.617 11.638 7.500 1.00 43.91 179 ILE A CA 1
ATOM 1412 C C . ILE A 1 179 ? -1.921 12.804 8.230 1.00 43.91 179 ILE A C 1
ATOM 1414 O O . ILE A 1 179 ? -0.710 12.735 8.428 1.00 43.91 179 ILE A O 1
ATOM 1418 N N . ALA A 1 180 ? -2.647 13.812 8.718 1.00 41.72 180 ALA A N 1
ATOM 1419 C CA . ALA A 1 180 ? -2.049 14.982 9.370 1.00 41.72 180 ALA A CA 1
ATOM 1420 C C . ALA A 1 180 ? -1.487 14.736 10.794 1.00 41.72 180 ALA A C 1
ATOM 1422 O O . ALA A 1 180 ? -0.777 15.603 11.304 1.00 41.72 180 ALA A O 1
ATOM 1423 N N . GLY A 1 181 ? -1.786 13.595 11.433 1.00 43.47 181 GLY A N 1
ATOM 1424 C CA . GLY A 1 181 ? -1.531 13.364 12.867 1.00 43.47 181 GLY A CA 1
ATOM 1425 C C . GLY A 1 181 ? -0.364 12.441 13.262 1.00 43.47 181 GLY A C 1
ATOM 1426 O O . GLY A 1 181 ? -0.142 12.256 14.457 1.00 43.47 181 GLY A O 1
ATOM 1427 N N . ILE A 1 182 ? 0.384 11.862 12.313 1.00 39.03 182 ILE A N 1
ATOM 1428 C CA . ILE A 1 182 ? 1.532 10.958 12.576 1.00 39.03 182 ILE A CA 1
ATOM 1429 C C . ILE A 1 182 ? 2.691 11.339 11.664 1.00 39.03 182 ILE A C 1
ATOM 1431 O O . ILE A 1 182 ? 3.833 11.442 12.165 1.00 39.03 182 ILE A O 1
#

Foldseek 3Di:
DDDDDPPPQDDPLQLLLLLLLLLCLLQWQADPQDDDDPPNQFGGKDWFPVSSLVLVQCLLCVLVVLVVLVVVCVVPVDVVSVVVSCCSVVDDQPPSPNRDDPDDVPPSDDDNPSSVVVCVVVVQWDWAFDDDPNDRPGIMITGGNVSNVVSVVCCVVPVSSCSSSVSSNVCNVCCVPPVPPD

Sequence (182 aa):
MRGVVATAGVGDPFFDAVRILLLIDAAGSPLPTSTGQAHDDLVAVVQGEARLQKLDFWLRYPDYLAYELLNDFDESGEDVLLDLAAQILDSEEPELRKIPMLRYKFGAYEPLDMALSILVSEGLVVRQPVLSRRRIQQVDFFLTAHGRAVAASITDEFPVLDWYRSRSQLVERDSTSFIAGI

Secondary structure (DSSP, 8-state):
-------TT---HHHHHHHHHHHHHHHPEEPPPP-SSTTTTEEEEEE-HHHHHHHHHHHH-HHHHHHHHHHHHHHH--HHHHHHHHHHHHS-------PPP---TTSS----HHHHHHHHHTTSEEEEEEEETTEEEEEEEEEEHHHHHHHHHHHHH-GGGHHHHHHHHHHHHHHHHHGGG-